Protein AF-A0A0D2DRJ6-F1 (afdb_monomer_lite)

Secondary structure (DSSP, 8-state):
-HHHHHHHHHHHHHHHHTT-TTT-HHHHHHHHHHHHHHHTTHHHHHHHHHHHH--SHHHHHHHHHHHHHHHHHHHHHHHHS--GGGTTT-HHHHHHHHHHHHHHHHHHHHHHHHHHHHHHHHHHHHHHHHHHHHHHHHHHHHHHHHTT---GGGGSPP------------S---------

pLDDT: mean 70.27, std 16.55, range [31.58, 90.69]

Foldseek 3Di:
DVLLVQLLVLLVVLLVCLVVVPPPPPSNVVSVVSNVVSPVVPLVVVLVVLCVPDPDPVSSVVSNVVSVVVVVVVVVVLVVQQDPVDPDRSCRSSVVSSVVSVVVVVVVVVVVVVVVVVVVVCCVVVVPPVVVVVVVVVVVVVVVVVVVDDDPPPPDDDDDDPDCPPPPDPPDDPDDDDDD

Radius of gyration: 25.57 Å; chains: 1; bounding box: 69×37×68 Å

Structure (mmCIF, N/CA/C/O backbone):
data_AF-A0A0D2DRJ6-F1
#
_entry.id   AF-A0A0D2DRJ6-F1
#
loop_
_atom_site.group_PDB
_atom_site.id
_atom_site.type_symbol
_atom_site.label_atom_id
_atom_site.label_alt_id
_atom_site.label_comp_id
_atom_site.label_asym_id
_atom_site.label_entity_id
_atom_site.label_seq_id
_atom_site.pdbx_PDB_ins_code
_atom_site.Cartn_x
_atom_site.Cartn_y
_atom_site.Cartn_z
_atom_site.occupancy
_atom_site.B_iso_or_equiv
_atom_site.auth_seq_id
_atom_site.auth_comp_id
_atom_site.auth_asym_id
_atom_site.auth_atom_id
_atom_site.pdbx_PDB_model_num
ATOM 1 N N . MET A 1 1 ? 3.880 -9.882 1.236 1.00 66.75 1 MET A N 1
ATOM 2 C CA . MET A 1 1 ? 2.935 -10.531 2.174 1.00 66.75 1 MET A CA 1
ATOM 3 C C . MET A 1 1 ? 3.021 -9.981 3.597 1.00 66.75 1 MET A C 1
ATOM 5 O O . MET A 1 1 ? 1.999 -9.563 4.131 1.00 66.75 1 MET A O 1
ATOM 9 N N . LEU A 1 2 ? 4.216 -9.917 4.198 1.00 77.50 2 LEU A N 1
ATOM 10 C CA . LEU A 1 2 ? 4.396 -9.540 5.609 1.00 77.50 2 LEU A CA 1
ATOM 11 C C . LEU A 1 2 ? 3.829 -8.152 5.971 1.00 77.50 2 LEU A C 1
ATOM 13 O O . LEU A 1 2 ? 2.963 -8.059 6.828 1.00 77.50 2 LEU A O 1
ATOM 17 N N . PHE A 1 3 ? 4.204 -7.090 5.255 1.00 79.75 3 PHE A N 1
ATOM 18 C CA . PHE A 1 3 ? 3.741 -5.731 5.585 1.00 79.75 3 PHE A CA 1
ATOM 19 C C . PHE A 1 3 ? 2.217 -5.549 5.486 1.00 79.75 3 PHE A C 1
ATOM 21 O O . PHE A 1 3 ? 1.615 -4.942 6.363 1.00 79.75 3 PHE A O 1
ATOM 28 N N . GLN A 1 4 ? 1.573 -6.137 4.472 1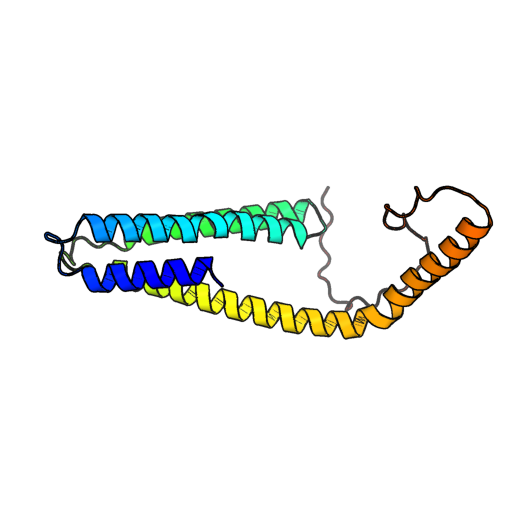.00 78.31 4 GLN A N 1
ATOM 29 C CA . GLN A 1 4 ? 0.117 -6.035 4.303 1.00 78.31 4 GLN A CA 1
ATOM 30 C C . GLN A 1 4 ? -0.646 -6.834 5.372 1.00 78.31 4 GLN A C 1
ATOM 32 O O . GLN A 1 4 ? -1.665 -6.368 5.874 1.00 78.31 4 GLN A O 1
ATOM 37 N N . SER A 1 5 ? -0.157 -8.025 5.737 1.00 81.31 5 SER A N 1
ATOM 38 C CA . SER A 1 5 ? -0.788 -8.854 6.777 1.00 81.31 5 SER A CA 1
ATOM 39 C C . SER A 1 5 ? -0.717 -8.202 8.158 1.00 81.31 5 SER A C 1
ATOM 41 O O . SER A 1 5 ? -1.711 -8.211 8.8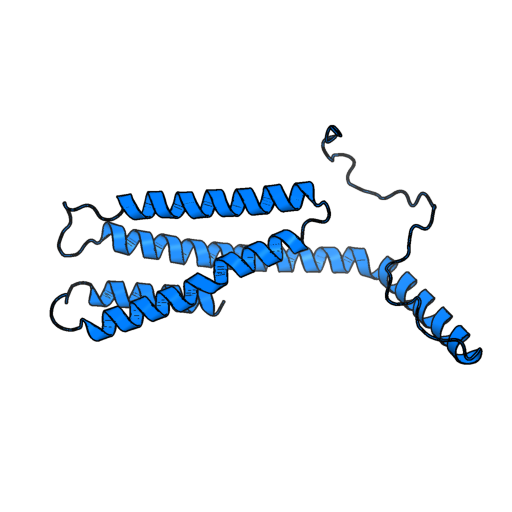77 1.00 81.31 5 SER A O 1
ATOM 43 N N . ILE A 1 6 ? 0.399 -7.539 8.480 1.00 82.56 6 ILE A N 1
ATOM 44 C CA . ILE A 1 6 ? 0.552 -6.738 9.701 1.00 82.56 6 ILE A CA 1
ATOM 45 C C . ILE A 1 6 ? -0.538 -5.659 9.783 1.00 82.56 6 ILE A C 1
ATOM 47 O O . ILE A 1 6 ? -1.228 -5.572 10.794 1.00 82.56 6 ILE A O 1
ATOM 51 N N . VAL A 1 7 ? -0.768 -4.903 8.704 1.00 81.75 7 VAL A N 1
ATOM 52 C CA . VAL A 1 7 ? -1.798 -3.846 8.663 1.00 81.75 7 VAL A CA 1
ATOM 53 C C . VAL A 1 7 ? -3.207 -4.408 8.872 1.00 81.75 7 VAL A C 1
ATOM 55 O O . VAL A 1 7 ? -4.001 -3.819 9.607 1.00 81.75 7 VAL A O 1
ATOM 58 N N . ILE A 1 8 ? -3.524 -5.551 8.256 1.00 81.75 8 ILE A N 1
ATOM 59 C CA . ILE A 1 8 ? -4.837 -6.199 8.397 1.00 81.75 8 ILE A CA 1
ATOM 60 C C . ILE A 1 8 ? -5.055 -6.660 9.837 1.00 81.75 8 ILE A C 1
ATOM 62 O O . ILE A 1 8 ? -6.120 -6.409 10.396 1.00 81.75 8 ILE A O 1
ATOM 66 N N . VAL A 1 9 ? -4.048 -7.288 10.450 1.00 83.88 9 VAL A N 1
ATOM 67 C CA . VAL A 1 9 ? -4.116 -7.741 11.845 1.00 83.88 9 VAL A CA 1
ATOM 68 C C . VAL A 1 9 ? -4.275 -6.547 12.787 1.00 83.88 9 VAL A C 1
ATOM 70 O O . VAL A 1 9 ? -5.172 -6.560 13.627 1.00 83.88 9 VAL A O 1
ATOM 73 N N . SER A 1 10 ? -3.496 -5.474 12.611 1.00 80.06 10 SER A N 1
ATOM 74 C CA . SER A 1 10 ? -3.633 -4.251 13.414 1.00 80.06 10 SER A CA 1
ATOM 75 C C . SER A 1 10 ? -5.021 -3.629 13.305 1.00 80.06 10 SER A C 1
ATOM 77 O O . SER A 1 10 ? -5.600 -3.252 14.322 1.00 80.06 10 SER A O 1
ATOM 79 N N . MET A 1 11 ? -5.574 -3.541 12.091 1.00 79.56 11 MET A N 1
ATOM 80 C CA . MET A 1 11 ? -6.906 -2.974 11.875 1.00 79.56 11 MET A CA 1
ATOM 81 C C . MET A 1 11 ? -8.012 -3.873 12.424 1.00 79.56 11 MET A C 1
ATOM 83 O O . MET A 1 11 ? -8.921 -3.367 13.073 1.00 79.56 11 MET A O 1
ATOM 87 N N . ALA A 1 12 ? -7.921 -5.194 12.257 1.00 79.88 12 ALA A N 1
ATOM 88 C CA . ALA A 1 12 ? -8.874 -6.139 12.840 1.00 79.88 12 ALA A CA 1
ATOM 89 C C . ALA A 1 12 ? -8.905 -6.056 14.377 1.00 79.88 12 ALA A C 1
ATOM 91 O O . ALA A 1 12 ? -9.977 -6.056 14.982 1.00 79.88 12 ALA A O 1
ATOM 92 N N . VAL A 1 13 ? -7.739 -5.906 15.013 1.00 78.69 13 VAL A N 1
ATOM 93 C CA . VAL A 1 13 ? -7.641 -5.709 16.464 1.00 78.69 13 VAL A CA 1
ATOM 94 C C . VAL A 1 13 ? -8.220 -4.350 16.874 1.00 78.69 13 VAL A C 1
ATOM 96 O O . VAL A 1 13 ? -9.008 -4.287 17.817 1.00 78.69 13 VAL A O 1
ATOM 99 N N . LEU A 1 14 ? -7.923 -3.265 16.147 1.00 76.25 14 LEU A N 1
ATOM 100 C CA . LEU A 1 14 ? -8.494 -1.939 16.429 1.00 76.25 14 LEU A CA 1
ATOM 101 C C . LEU A 1 14 ? -10.032 -1.938 16.379 1.00 76.25 14 LEU A C 1
ATOM 103 O O . LEU A 1 14 ? -10.669 -1.284 17.205 1.00 76.25 14 LEU A O 1
ATOM 107 N N . LEU A 1 15 ? -10.624 -2.702 15.455 1.00 73.19 15 LEU A N 1
ATOM 108 C CA . LEU A 1 15 ? -12.074 -2.885 15.344 1.00 73.19 15 LEU A CA 1
ATOM 109 C C . LEU A 1 15 ? -12.677 -3.616 16.538 1.00 73.19 15 LEU A C 1
ATOM 111 O O . LEU A 1 15 ? -13.724 -3.212 17.043 1.00 73.19 15 LEU A O 1
ATOM 115 N N . GLN A 1 16 ? -12.015 -4.676 17.000 1.00 71.50 16 GLN A N 1
ATOM 116 C CA . GLN A 1 16 ? -12.490 -5.480 18.122 1.00 71.50 16 GLN A CA 1
ATOM 117 C C . GLN A 1 16 ? -12.467 -4.688 19.434 1.00 71.50 16 GLN A C 1
ATOM 119 O O . GLN A 1 16 ? -13.378 -4.809 20.254 1.00 71.50 16 GLN A O 1
ATOM 124 N N . PHE A 1 17 ? -11.457 -3.832 19.613 1.00 68.56 17 PHE A N 1
ATOM 125 C CA . PHE A 1 17 ? -11.332 -2.978 20.791 1.00 68.56 17 PHE A CA 1
ATOM 126 C C . PHE A 1 17 ? -12.113 -1.667 20.688 1.00 68.56 17 PHE A C 1
ATOM 128 O O . PHE A 1 17 ? -12.275 -1.013 21.716 1.00 68.56 17 PHE A O 1
ATOM 135 N N . ALA A 1 18 ? -12.664 -1.302 19.522 1.00 62.97 18 ALA A N 1
ATOM 136 C CA . ALA A 1 18 ? -13.447 -0.080 19.304 1.00 62.97 18 ALA A CA 1
ATOM 137 C C . ALA A 1 18 ? -14.518 0.237 20.381 1.00 62.97 18 ALA A C 1
ATOM 139 O O . ALA A 1 18 ? -14.581 1.400 20.787 1.00 62.97 18 ALA A O 1
ATOM 140 N N . PRO A 1 19 ? -15.313 -0.719 20.918 1.00 62.06 19 PRO A N 1
ATOM 141 C CA . PRO A 1 19 ? -16.343 -0.413 21.919 1.00 62.06 19 PRO A CA 1
ATOM 142 C C . PRO A 1 19 ? -15.823 -0.023 23.317 1.00 62.06 19 PRO A C 1
ATOM 144 O O . PRO A 1 19 ? -16.571 0.597 24.067 1.00 62.06 19 PRO A O 1
ATOM 147 N N . HIS A 1 20 ? -14.566 -0.316 23.670 1.00 63.03 20 HIS A N 1
ATOM 148 C CA . HIS A 1 20 ? -13.984 -0.018 24.991 1.00 63.03 20 HIS A CA 1
ATOM 149 C C . HIS A 1 20 ? -13.051 1.204 24.935 1.00 63.03 20 HIS A C 1
ATOM 151 O O . HIS A 1 20 ? -11.830 1.076 24.983 1.00 63.03 20 HIS A O 1
ATOM 157 N N . ILE A 1 21 ? -13.618 2.405 24.745 1.00 61.31 21 ILE A N 1
ATOM 158 C CA . ILE A 1 21 ? -12.836 3.631 24.467 1.00 61.31 21 ILE A CA 1
ATOM 159 C C . ILE A 1 21 ? -12.035 4.142 25.670 1.00 61.31 21 ILE A C 1
ATOM 161 O O . ILE A 1 21 ? -10.965 4.714 25.475 1.00 61.31 21 ILE A O 1
ATOM 165 N N . ALA A 1 22 ? -12.512 3.907 26.890 1.00 61.31 22 ALA A N 1
ATOM 166 C CA . ALA A 1 22 ? -11.935 4.503 28.093 1.00 61.31 22 ALA A CA 1
ATOM 167 C C . ALA A 1 22 ? -10.870 3.640 28.796 1.00 61.31 22 ALA A C 1
ATOM 169 O O . ALA A 1 22 ? -10.083 4.179 29.566 1.00 61.31 22 ALA A O 1
ATOM 170 N N . THR A 1 23 ? -10.831 2.327 28.554 1.00 64.81 23 THR A N 1
ATOM 171 C CA . THR A 1 23 ? -10.030 1.384 29.357 1.00 64.81 23 THR A CA 1
ATOM 172 C C . THR A 1 23 ? -8.645 1.078 28.780 1.00 64.81 23 THR A C 1
ATOM 174 O O . THR A 1 23 ? -7.693 0.985 29.544 1.00 64.81 23 THR A O 1
ATOM 177 N N . ASP A 1 24 ? -8.492 1.001 27.451 1.00 70.62 24 ASP A N 1
ATOM 178 C CA . ASP A 1 24 ? -7.277 0.447 26.819 1.00 70.62 24 ASP A CA 1
ATOM 179 C C . ASP A 1 24 ? -6.617 1.402 25.804 1.00 70.62 24 ASP A C 1
ATOM 181 O O . ASP A 1 24 ? -6.427 1.081 24.625 1.00 70.62 24 ASP A O 1
ATOM 185 N N . ILE A 1 25 ? -6.259 2.612 26.248 1.00 78.19 25 ILE A N 1
ATOM 186 C CA . ILE A 1 25 ? -5.631 3.643 25.396 1.00 78.19 25 ILE A CA 1
ATOM 187 C C . ILE A 1 25 ? -4.264 3.176 24.861 1.00 78.19 25 ILE A C 1
ATOM 189 O O . ILE A 1 25 ? -3.970 3.350 23.676 1.00 78.19 25 ILE A O 1
ATOM 193 N N . LEU A 1 26 ? -3.448 2.540 25.711 1.00 81.44 26 LEU A N 1
ATOM 194 C CA . LEU A 1 26 ? -2.094 2.091 25.362 1.00 81.44 26 LEU A CA 1
ATOM 195 C C . LEU A 1 26 ? -2.106 1.045 24.239 1.00 81.44 26 LEU A C 1
ATOM 197 O O . LEU A 1 26 ? -1.372 1.174 23.260 1.00 81.44 26 LEU A O 1
ATOM 201 N N . THR A 1 27 ? -2.980 0.042 24.346 1.00 78.00 27 THR A N 1
ATOM 202 C CA . THR A 1 27 ? -3.105 -1.048 23.368 1.00 78.00 27 THR A CA 1
ATOM 203 C C . THR A 1 27 ? -3.490 -0.517 21.990 1.00 78.00 27 THR A C 1
ATOM 205 O O . THR A 1 27 ? -2.929 -0.930 20.978 1.00 78.00 27 THR A O 1
ATOM 208 N N . ARG A 1 28 ? -4.399 0.460 21.928 1.00 78.12 28 ARG A N 1
ATOM 209 C CA . ARG A 1 28 ? -4.817 1.088 20.665 1.00 78.12 28 ARG A CA 1
ATOM 210 C C . ARG A 1 28 ? -3.701 1.905 20.033 1.00 78.12 28 ARG A C 1
ATOM 212 O O . ARG A 1 28 ? -3.504 1.816 18.825 1.00 78.12 28 ARG A O 1
ATOM 219 N N . TYR A 1 29 ? -2.970 2.673 20.839 1.00 81.56 29 TYR A N 1
ATOM 220 C CA . TYR A 1 29 ? -1.848 3.467 20.350 1.00 81.56 29 TYR A CA 1
ATOM 221 C C . TYR A 1 29 ? -0.735 2.567 19.802 1.00 81.56 29 TYR A C 1
ATOM 223 O O . TYR A 1 29 ? -0.239 2.802 18.704 1.00 81.56 29 TYR A O 1
ATOM 231 N N . ALA A 1 30 ? -0.417 1.476 20.505 1.00 84.81 30 ALA A N 1
ATOM 232 C CA . ALA A 1 30 ? 0.535 0.475 20.034 1.00 84.81 30 ALA A CA 1
ATOM 233 C C . ALA A 1 30 ? 0.097 -0.155 18.700 1.00 84.81 30 ALA A C 1
ATOM 235 O O . ALA A 1 30 ? 0.891 -0.215 17.762 1.00 84.81 30 ALA A O 1
ATOM 236 N N . MET A 1 31 ? -1.174 -0.556 18.570 1.00 83.38 31 MET A N 1
ATOM 237 C CA . MET A 1 31 ? -1.699 -1.120 17.319 1.00 83.38 31 MET A CA 1
ATOM 238 C C . MET A 1 31 ? -1.737 -0.096 16.178 1.00 83.38 31 MET A C 1
ATOM 240 O O . MET A 1 31 ? -1.508 -0.459 15.026 1.00 83.38 31 MET A O 1
ATOM 244 N N . PHE A 1 32 ? -1.972 1.183 16.479 1.00 84.19 32 PHE A N 1
ATOM 245 C CA . PHE A 1 32 ? -1.920 2.260 15.492 1.00 84.19 32 PHE A CA 1
ATOM 246 C C . PHE A 1 32 ? -0.497 2.488 14.972 1.00 84.19 32 PHE A C 1
ATOM 248 O O . PHE A 1 32 ? -0.282 2.541 13.763 1.00 84.19 32 PHE A O 1
ATOM 255 N N . VAL A 1 33 ? 0.494 2.543 15.867 1.00 87.00 33 VAL A N 1
ATOM 256 C CA . VAL A 1 33 ? 1.913 2.624 15.485 1.00 87.00 33 VAL A CA 1
ATOM 257 C C . VAL A 1 33 ? 2.308 1.419 14.629 1.00 87.00 33 VAL A C 1
ATOM 259 O O . VAL A 1 33 ? 2.971 1.578 13.605 1.00 87.00 33 VAL A O 1
ATOM 262 N N . LEU A 1 34 ? 1.845 0.223 14.993 1.00 86.44 34 LEU A N 1
ATOM 263 C CA . LEU A 1 34 ? 2.106 -1.007 14.248 1.00 86.44 34 LEU A CA 1
ATOM 264 C C . LEU A 1 34 ? 1.468 -0.986 12.845 1.00 86.44 34 LEU A C 1
ATOM 266 O O . LEU A 1 34 ? 2.102 -1.401 11.875 1.00 86.44 34 LEU A O 1
ATOM 270 N N . ALA A 1 35 ? 0.268 -0.413 12.708 1.00 85.00 35 ALA A N 1
ATOM 271 C CA . ALA A 1 35 ? -0.354 -0.171 11.408 1.00 85.00 35 ALA A CA 1
ATOM 272 C C . ALA A 1 35 ? 0.460 0.823 10.559 1.00 85.00 35 ALA A C 1
ATOM 274 O O . ALA A 1 35 ? 0.705 0.561 9.380 1.00 85.00 35 ALA A O 1
ATOM 275 N N . CYS A 1 36 ? 0.942 1.924 11.147 1.00 84.81 36 CYS A N 1
ATOM 276 C CA . CYS A 1 36 ? 1.797 2.894 10.455 1.00 84.81 36 CYS A CA 1
ATOM 277 C C . CYS A 1 36 ? 3.091 2.248 9.938 1.00 84.81 36 CYS A C 1
ATOM 279 O O . CYS A 1 36 ? 3.451 2.448 8.777 1.00 84.81 36 CYS A O 1
ATOM 281 N N . LEU A 1 37 ? 3.749 1.420 10.755 1.00 87.44 37 LEU A N 1
ATOM 282 C CA . LEU A 1 37 ? 4.958 0.687 10.360 1.00 87.44 37 LEU A CA 1
ATOM 283 C C . LEU A 1 37 ? 4.726 -0.216 9.139 1.00 87.44 37 LEU A C 1
ATOM 285 O O . LEU A 1 37 ? 5.608 -0.343 8.293 1.00 87.44 37 LEU A O 1
ATOM 289 N N . GLY A 1 38 ? 3.542 -0.821 9.024 1.00 82.62 38 GLY A N 1
ATOM 290 C CA . GLY A 1 38 ? 3.188 -1.666 7.884 1.00 82.62 38 GLY A CA 1
ATOM 291 C C . GLY A 1 38 ? 2.866 -0.889 6.602 1.00 82.62 38 GLY A C 1
ATOM 292 O O . GLY A 1 38 ? 3.186 -1.361 5.512 1.00 82.62 38 GLY A O 1
ATOM 293 N N . VAL A 1 39 ? 2.266 0.303 6.705 1.00 83.88 39 VAL A N 1
ATOM 294 C CA . VAL A 1 39 ? 1.841 1.100 5.536 1.00 83.88 39 VAL A CA 1
ATOM 295 C C . VAL A 1 39 ? 2.998 1.877 4.901 1.00 83.88 39 VAL A C 1
ATOM 297 O O . VAL A 1 39 ? 3.100 1.931 3.674 1.00 83.88 39 VAL A O 1
ATOM 300 N N . TYR A 1 40 ? 3.894 2.443 5.714 1.00 86.06 40 TYR A N 1
ATOM 301 C CA . TYR A 1 40 ? 4.995 3.295 5.246 1.00 86.06 40 TYR A CA 1
ATOM 302 C C . TYR A 1 40 ? 5.882 2.699 4.130 1.00 86.06 40 TYR A C 1
ATOM 304 O O . TYR A 1 40 ? 6.179 3.425 3.180 1.00 86.06 40 TYR A O 1
ATOM 312 N N . PRO A 1 41 ? 6.297 1.416 4.163 1.00 86.44 41 PRO A N 1
ATOM 313 C CA . PRO A 1 41 ? 7.170 0.858 3.125 1.00 86.44 41 PRO A CA 1
ATOM 314 C C . PRO A 1 41 ? 6.454 0.541 1.801 1.00 86.44 41 PRO A C 1
ATOM 316 O O . PRO A 1 41 ? 7.115 0.284 0.793 1.00 86.44 41 PRO A O 1
ATOM 319 N N . ILE A 1 42 ? 5.118 0.550 1.762 1.00 84.38 42 ILE A N 1
ATOM 320 C CA . ILE A 1 42 ? 4.353 0.097 0.590 1.00 84.38 42 ILE A CA 1
ATOM 321 C C . ILE A 1 42 ? 4.525 1.059 -0.590 1.00 84.38 42 ILE A C 1
ATOM 323 O O . ILE A 1 42 ? 4.823 0.626 -1.704 1.00 84.38 42 ILE A O 1
ATOM 327 N N . VAL A 1 43 ? 4.361 2.361 -0.346 1.00 84.50 43 VAL A N 1
ATOM 328 C CA . VAL A 1 43 ? 4.432 3.411 -1.375 1.00 84.50 43 VAL A CA 1
ATOM 329 C C . VAL A 1 43 ? 5.816 3.498 -2.041 1.00 84.50 43 VAL A C 1
ATOM 331 O O . VAL A 1 43 ? 5.875 3.406 -3.270 1.00 84.50 43 VAL A O 1
ATOM 334 N N . PRO A 1 44 ? 6.942 3.615 -1.302 1.00 86.12 44 PRO A N 1
ATOM 335 C CA . PRO A 1 44 ? 8.263 3.665 -1.928 1.00 86.12 44 PRO A CA 1
ATOM 336 C C . PRO A 1 44 ? 8.609 2.364 -2.664 1.00 86.12 44 PRO A C 1
ATOM 338 O O . PRO A 1 44 ? 9.232 2.420 -3.723 1.00 86.12 44 PRO A O 1
ATOM 341 N N . GLY A 1 45 ? 8.153 1.206 -2.170 1.00 86.25 45 GLY A N 1
ATOM 342 C CA . GLY A 1 45 ? 8.332 -0.076 -2.854 1.00 86.25 45 GLY A CA 1
ATOM 343 C C . GLY A 1 45 ? 7.620 -0.134 -4.211 1.00 86.25 45 GLY A C 1
ATOM 344 O O . GLY A 1 45 ? 8.217 -0.545 -5.206 1.00 86.25 45 GLY A O 1
ATOM 345 N N . CYS A 1 46 ? 6.368 0.330 -4.282 1.00 84.00 46 CYS A N 1
ATOM 346 C CA . CYS A 1 46 ? 5.624 0.415 -5.543 1.00 84.00 46 CYS A CA 1
ATOM 347 C C . CYS A 1 46 ? 6.269 1.401 -6.531 1.00 84.00 46 CYS A C 1
ATOM 349 O O . CYS A 1 46 ? 6.369 1.098 -7.723 1.00 84.00 46 CYS A O 1
ATOM 351 N N . ASN A 1 47 ? 6.757 2.547 -6.048 1.00 85.44 47 ASN A N 1
ATOM 352 C CA . ASN A 1 47 ? 7.431 3.535 -6.894 1.00 85.44 47 ASN A CA 1
ATOM 353 C C . ASN A 1 47 ? 8.749 2.997 -7.465 1.00 85.44 47 ASN A C 1
ATOM 355 O O . ASN A 1 47 ? 8.980 3.109 -8.668 1.00 85.44 47 ASN A O 1
ATOM 359 N N . ALA A 1 48 ? 9.583 2.363 -6.635 1.00 87.12 48 ALA A N 1
ATOM 360 C CA . ALA A 1 48 ? 10.837 1.757 -7.078 1.00 87.12 48 ALA A CA 1
ATOM 361 C C . ALA A 1 48 ? 10.600 0.683 -8.150 1.00 87.12 48 ALA A C 1
ATOM 363 O O . ALA A 1 48 ? 11.304 0.636 -9.158 1.00 87.12 48 ALA A O 1
ATOM 364 N N . TRP A 1 49 ? 9.564 -0.139 -7.969 1.00 84.06 49 TRP A N 1
ATOM 365 C CA . TRP A 1 49 ? 9.190 -1.147 -8.954 1.00 84.06 49 TRP A CA 1
ATOM 366 C C . TRP A 1 49 ? 8.708 -0.520 -10.271 1.00 84.06 49 TRP A C 1
ATOM 368 O O . TRP A 1 49 ? 9.192 -0.906 -11.332 1.00 84.06 49 TRP A O 1
ATOM 378 N N . THR A 1 50 ? 7.845 0.500 -10.209 1.00 83.81 50 THR A N 1
ATOM 379 C CA . THR A 1 50 ? 7.318 1.218 -11.389 1.00 83.81 50 THR A CA 1
ATOM 380 C C . THR A 1 50 ? 8.434 1.839 -12.232 1.00 83.81 50 THR A C 1
ATOM 382 O O . THR A 1 50 ? 8.423 1.749 -13.458 1.00 83.81 50 THR A O 1
ATOM 385 N N . VAL A 1 51 ? 9.440 2.431 -11.586 1.00 82.56 51 VAL A N 1
ATOM 386 C CA . VAL A 1 51 ? 10.606 2.999 -12.280 1.00 82.56 51 VAL A CA 1
ATOM 387 C C . VAL A 1 51 ? 11.441 1.909 -12.957 1.00 82.56 51 VAL A C 1
ATOM 389 O O . VAL A 1 51 ? 11.986 2.141 -14.036 1.00 82.56 51 VAL A O 1
ATOM 392 N N . ASN A 1 52 ? 11.511 0.719 -12.359 1.00 84.25 52 ASN A N 1
ATOM 393 C CA . ASN A 1 52 ? 12.294 -0.398 -12.875 1.00 84.25 52 ASN A CA 1
ATOM 394 C C . ASN A 1 52 ? 11.631 -1.085 -14.087 1.00 84.25 52 ASN A C 1
ATOM 396 O O . ASN A 1 52 ? 12.317 -1.455 -15.034 1.00 84.25 52 ASN A O 1
ATOM 400 N N . ILE A 1 53 ? 10.298 -1.219 -14.105 1.00 81.19 53 ILE A N 1
ATOM 401 C CA . ILE A 1 53 ? 9.591 -1.931 -15.189 1.00 81.19 53 ILE A CA 1
ATOM 402 C C . ILE A 1 53 ? 9.409 -1.120 -16.478 1.00 81.19 53 ILE A C 1
ATOM 404 O O . ILE A 1 53 ? 9.175 -1.694 -17.539 1.00 81.19 53 ILE A O 1
ATOM 408 N N . LEU A 1 54 ? 9.504 0.207 -16.423 1.00 79.69 54 LEU A N 1
ATOM 409 C CA . LEU A 1 54 ? 9.408 1.051 -17.613 1.00 79.69 54 LEU A CA 1
ATOM 410 C C . LEU A 1 54 ? 10.814 1.317 -18.159 1.00 79.69 54 LEU A C 1
ATOM 412 O O . LEU A 1 54 ? 11.699 1.646 -17.388 1.00 79.69 54 LEU A O 1
ATOM 416 N N . ALA A 1 55 ? 11.047 1.203 -19.470 1.00 70.75 55 ALA A N 1
ATOM 417 C CA . ALA A 1 55 ? 12.368 1.468 -20.069 1.00 70.75 55 ALA A CA 1
ATOM 418 C C . ALA A 1 55 ? 12.579 2.949 -20.449 1.00 70.75 55 ALA A C 1
ATOM 420 O O . ALA A 1 55 ? 13.692 3.463 -20.377 1.00 70.75 55 ALA A O 1
ATOM 421 N N . VAL A 1 56 ? 11.502 3.644 -20.834 1.00 77.50 56 VAL A N 1
ATOM 422 C CA . VAL A 1 56 ? 11.534 5.030 -21.334 1.00 77.50 56 VAL A CA 1
ATOM 423 C C . VAL A 1 56 ? 11.321 6.022 -20.190 1.00 77.50 56 VAL A C 1
ATOM 425 O O . VAL A 1 56 ? 10.352 5.899 -19.439 1.00 77.50 56 VAL A O 1
ATOM 428 N N . ALA A 1 57 ? 12.194 7.030 -20.087 1.00 80.00 57 ALA A N 1
ATOM 429 C CA . ALA A 1 57 ? 12.178 8.036 -19.021 1.00 80.00 57 ALA A CA 1
ATOM 430 C C . ALA A 1 57 ? 10.847 8.804 -18.916 1.00 80.00 57 ALA A C 1
ATOM 432 O O . ALA A 1 57 ? 10.315 8.945 -17.818 1.00 80.00 57 ALA A O 1
ATOM 433 N N . GLU A 1 58 ? 10.263 9.219 -20.042 1.00 82.81 58 GLU A N 1
ATOM 434 C CA . GLU A 1 58 ? 8.977 9.936 -20.058 1.00 82.81 58 GLU A CA 1
ATOM 435 C C . GLU A 1 58 ? 7.815 9.085 -19.544 1.00 82.81 58 GLU A C 1
ATOM 437 O O . GLU A 1 58 ? 6.938 9.553 -18.822 1.00 82.81 58 GLU A O 1
ATOM 442 N N . LYS A 1 59 ? 7.820 7.788 -19.863 1.00 80.25 59 LYS A N 1
ATOM 443 C CA . LYS A 1 59 ? 6.789 6.878 -19.363 1.00 80.25 59 LYS A CA 1
ATOM 444 C C . LYS A 1 59 ? 6.963 6.651 -17.856 1.00 80.25 59 LYS A C 1
ATOM 446 O O . LYS A 1 59 ? 5.968 6.570 -17.139 1.00 80.25 59 LYS A O 1
ATOM 451 N N . ARG A 1 60 ? 8.212 6.570 -17.364 1.00 85.88 60 ARG A N 1
ATOM 452 C CA . ARG A 1 60 ? 8.520 6.418 -15.927 1.00 85.88 60 ARG A CA 1
ATOM 453 C C . ARG A 1 60 ? 7.970 7.587 -15.117 1.00 85.88 60 ARG A C 1
ATOM 455 O O . ARG A 1 60 ? 7.323 7.355 -14.099 1.00 85.88 60 ARG A O 1
ATOM 462 N N . SER A 1 61 ? 8.203 8.822 -15.564 1.00 84.50 61 SER A N 1
ATOM 463 C CA . SER A 1 61 ? 7.732 10.015 -14.853 1.00 84.50 61 SER A CA 1
ATOM 464 C C . SER A 1 61 ? 6.205 10.086 -14.812 1.00 84.50 61 SER A C 1
ATOM 466 O O . SER A 1 61 ? 5.646 10.303 -13.738 1.00 84.50 61 SER A O 1
ATOM 468 N N . MET A 1 62 ? 5.521 9.800 -15.927 1.00 88.44 62 MET A N 1
ATOM 469 C CA . MET A 1 62 ? 4.053 9.729 -15.962 1.00 88.44 62 MET A CA 1
ATOM 470 C C . MET A 1 62 ? 3.495 8.640 -15.033 1.00 88.44 62 MET A C 1
ATOM 472 O O . MET A 1 62 ? 2.522 8.879 -14.321 1.00 88.44 62 MET A O 1
ATOM 476 N N . GLY A 1 63 ? 4.126 7.462 -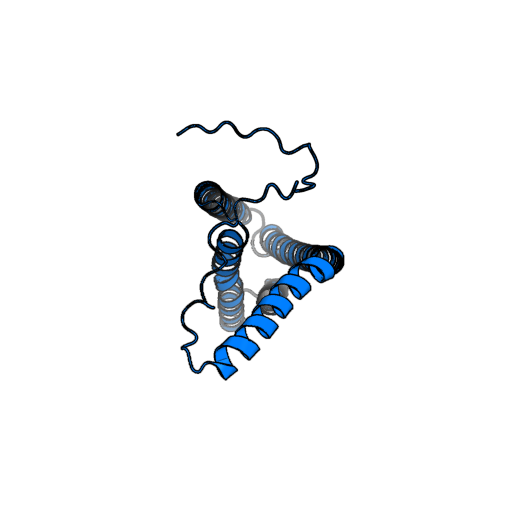14.991 1.00 85.50 63 GLY A N 1
ATOM 477 C CA . GLY A 1 63 ? 3.705 6.365 -14.113 1.00 85.50 63 GLY A CA 1
ATOM 478 C C . GLY A 1 63 ? 3.830 6.704 -12.625 1.00 85.50 63 GLY A C 1
ATOM 479 O O . GLY A 1 63 ? 2.913 6.438 -11.846 1.00 85.50 63 GLY A O 1
ATOM 480 N N . VAL A 1 64 ? 4.932 7.347 -12.228 1.00 87.62 64 VAL A N 1
ATOM 481 C CA . VAL A 1 64 ? 5.125 7.813 -10.846 1.00 87.62 64 VAL A CA 1
ATOM 482 C C . VAL A 1 64 ? 4.141 8.933 -10.503 1.00 87.62 64 VAL A C 1
ATOM 484 O O . VAL A 1 64 ? 3.542 8.900 -9.429 1.00 87.62 64 VAL A O 1
ATOM 487 N N . ALA A 1 65 ? 3.915 9.887 -11.412 1.00 89.25 65 ALA A N 1
ATOM 488 C CA . ALA A 1 65 ? 2.938 10.956 -11.207 1.00 89.25 65 ALA A CA 1
ATOM 489 C C . ALA A 1 65 ? 1.527 10.392 -10.968 1.00 89.25 65 ALA A C 1
ATOM 491 O O . ALA A 1 65 ? 0.867 10.775 -10.004 1.00 89.25 65 ALA A O 1
ATOM 492 N N . PHE A 1 66 ? 1.106 9.411 -11.772 1.00 89.12 66 PHE A N 1
ATOM 493 C CA . PHE A 1 66 ? -0.190 8.752 -11.615 1.00 89.12 66 PHE A CA 1
ATOM 494 C C . PHE A 1 66 ? -0.339 8.047 -10.256 1.00 89.12 66 PHE A C 1
ATOM 496 O O . PHE A 1 66 ? -1.352 8.220 -9.577 1.00 89.12 66 PHE A O 1
ATOM 503 N N . MET A 1 67 ? 0.684 7.304 -9.815 1.00 88.00 67 MET A N 1
ATOM 504 C CA . MET A 1 67 ? 0.709 6.667 -8.488 1.00 88.00 67 MET A CA 1
ATOM 505 C C . MET A 1 67 ? 0.526 7.688 -7.353 1.00 88.00 67 MET A C 1
ATOM 507 O O . MET A 1 67 ? -0.237 7.446 -6.415 1.00 88.00 67 MET A O 1
ATOM 511 N N . VAL A 1 68 ? 1.179 8.850 -7.451 1.00 89.75 68 VAL A N 1
ATOM 512 C CA . VAL A 1 68 ? 1.064 9.930 -6.458 1.00 89.75 68 VAL A CA 1
ATOM 513 C C . VAL A 1 68 ? -0.337 10.545 -6.457 1.00 89.75 68 VAL A C 1
ATOM 515 O O . VAL A 1 68 ? -0.894 10.790 -5.384 1.00 89.75 68 VAL A O 1
ATOM 518 N N . THR A 1 69 ? -0.942 10.772 -7.625 1.00 90.69 69 THR A N 1
ATOM 519 C CA . THR A 1 69 ? -2.311 11.303 -7.720 1.00 90.69 69 THR A CA 1
ATOM 520 C C . THR A 1 69 ? -3.318 10.364 -7.060 1.00 90.69 69 THR A C 1
ATOM 522 O O . THR A 1 69 ? -4.108 10.804 -6.223 1.00 90.69 69 THR A O 1
ATOM 525 N N . VAL A 1 70 ? -3.244 9.062 -7.356 1.00 87.81 70 VAL A N 1
ATOM 526 C CA . VAL A 1 70 ? -4.119 8.049 -6.742 1.00 87.81 70 VAL A CA 1
ATOM 527 C C . VAL A 1 70 ? -3.921 7.991 -5.222 1.00 87.81 70 VAL A C 1
ATOM 529 O O . VAL A 1 70 ? -4.899 7.916 -4.478 1.00 87.81 70 VAL A O 1
ATOM 532 N N . GLY A 1 71 ? -2.678 8.099 -4.741 1.00 85.50 71 GLY A N 1
ATOM 533 C CA . GLY A 1 71 ? -2.379 8.153 -3.307 1.00 85.50 71 GLY A CA 1
ATOM 534 C C . GLY A 1 71 ? -3.059 9.329 -2.595 1.00 85.50 71 GLY A C 1
ATOM 535 O O . GLY A 1 71 ? -3.674 9.145 -1.545 1.00 85.50 71 GLY A O 1
ATOM 536 N N . ASN A 1 72 ? -3.020 10.523 -3.191 1.00 88.31 72 ASN A N 1
ATOM 537 C CA . ASN A 1 72 ? -3.662 11.714 -2.625 1.00 88.31 72 ASN A CA 1
ATOM 538 C C . ASN A 1 72 ? -5.198 11.620 -2.621 1.00 88.31 72 ASN A C 1
ATOM 540 O O . ASN A 1 72 ? -5.838 12.055 -1.663 1.00 88.31 72 ASN A O 1
ATOM 544 N N . MET A 1 73 ? -5.801 11.002 -3.643 1.00 87.31 73 MET A N 1
ATOM 545 C CA . MET A 1 73 ? -7.250 10.754 -3.674 1.00 87.31 73 MET A CA 1
ATOM 546 C C . MET A 1 73 ? -7.713 9.860 -2.514 1.00 87.31 73 MET A C 1
ATOM 548 O O . MET A 1 73 ? -8.781 10.091 -1.947 1.00 87.31 73 MET A O 1
ATOM 552 N N . GLY A 1 74 ? -6.896 8.882 -2.110 1.00 82.75 74 GLY A N 1
ATOM 553 C CA . GLY A 1 74 ? -7.174 8.049 -0.936 1.00 82.75 74 GLY A CA 1
ATOM 554 C C . GLY A 1 74 ? -7.302 8.861 0.359 1.00 82.75 74 GLY A C 1
ATOM 555 O O . GLY A 1 74 ? -8.185 8.589 1.173 1.00 82.75 74 GLY A O 1
ATOM 556 N N . GLY A 1 75 ? -6.482 9.905 0.521 1.00 81.44 75 GLY A N 1
ATOM 557 C CA . GLY A 1 75 ? -6.546 10.818 1.668 1.00 81.44 75 GLY A CA 1
ATOM 558 C C . GLY A 1 75 ? -7.861 11.598 1.736 1.00 81.44 75 GLY A C 1
ATOM 559 O O . GLY A 1 75 ? -8.480 11.666 2.797 1.00 81.44 75 GLY A O 1
ATOM 560 N N . PHE A 1 76 ? -8.338 12.102 0.594 1.00 83.75 76 PHE A N 1
ATOM 561 C CA . PHE A 1 76 ? -9.634 12.786 0.498 1.00 83.75 76 PHE A CA 1
ATOM 562 C C . PHE A 1 76 ? -10.802 11.896 0.933 1.00 83.75 76 PHE A C 1
ATOM 564 O O . PHE A 1 76 ? -11.669 12.332 1.693 1.00 83.75 76 PHE A O 1
ATOM 571 N N . ILE A 1 77 ? -10.812 10.639 0.487 1.00 83.50 77 ILE A N 1
ATOM 572 C CA . ILE A 1 77 ? -11.853 9.665 0.844 1.00 83.50 77 ILE A CA 1
ATOM 573 C C . ILE A 1 77 ? -11.801 9.356 2.348 1.00 83.50 77 ILE A C 1
ATOM 575 O O . ILE A 1 77 ? -12.843 9.286 3.001 1.00 83.50 77 ILE A O 1
ATOM 579 N N . GLY A 1 78 ? -10.599 9.244 2.922 1.00 78.19 78 GLY A N 1
ATOM 580 C CA . GLY A 1 78 ? -10.400 9.025 4.356 1.00 78.19 78 GLY A CA 1
ATOM 581 C C . GLY A 1 78 ? -10.970 10.146 5.232 1.00 78.19 78 GLY A C 1
ATOM 582 O O . GLY A 1 78 ? -11.540 9.869 6.287 1.00 78.19 78 GLY A O 1
ATOM 583 N N . SER A 1 79 ? -10.900 11.403 4.785 1.00 81.75 79 SER A N 1
ATOM 584 C CA . SER A 1 79 ? -11.464 12.542 5.525 1.00 81.75 79 SER A CA 1
ATOM 585 C C . SER A 1 79 ? -12.994 12.515 5.617 1.00 81.75 79 SER A C 1
ATOM 587 O O . SER A 1 79 ? -13.554 13.016 6.589 1.00 81.75 79 SER A O 1
ATOM 589 N N . TRP A 1 80 ? -13.678 11.911 4.642 1.00 78.81 80 TRP A N 1
ATOM 590 C CA . TRP A 1 80 ? -15.147 11.851 4.588 1.00 78.81 80 TRP A CA 1
ATOM 591 C C . TRP A 1 80 ? -15.750 10.628 5.282 1.00 78.81 80 TRP A C 1
ATOM 593 O O . TRP A 1 80 ? -16.967 10.511 5.406 1.00 78.81 80 TRP A O 1
ATOM 603 N N . ILE A 1 81 ? -14.909 9.715 5.759 1.00 77.75 81 ILE A N 1
ATOM 604 C CA . ILE A 1 81 ? -15.329 8.395 6.225 1.00 77.75 81 ILE A CA 1
ATOM 605 C C . ILE A 1 81 ? -15.816 8.395 7.687 1.00 77.75 81 ILE A C 1
ATOM 607 O O . ILE A 1 81 ? -16.592 7.528 8.098 1.00 77.75 81 ILE A O 1
ATOM 611 N N . PHE A 1 82 ? -15.416 9.398 8.477 1.00 73.38 82 PHE A N 1
ATOM 612 C CA . PHE A 1 82 ? -15.799 9.549 9.884 1.00 73.38 82 PHE A CA 1
ATOM 613 C C . PHE A 1 82 ? -16.983 10.511 10.048 1.00 73.38 82 PHE A C 1
ATOM 615 O O . PHE A 1 82 ? -16.830 11.684 10.393 1.00 73.38 82 PHE A O 1
ATOM 622 N N . LEU A 1 83 ? -18.202 10.011 9.826 1.00 71.88 83 LEU A N 1
ATOM 623 C CA . LEU A 1 83 ? -19.417 10.798 10.055 1.00 71.88 83 LEU A CA 1
ATOM 624 C C . LEU A 1 83 ? -19.681 10.998 11.556 1.00 71.88 83 LEU A C 1
ATOM 626 O O . LEU A 1 83 ? -19.933 10.034 12.280 1.00 71.88 83 LEU A O 1
ATOM 630 N N . LYS A 1 84 ? -19.773 12.262 11.998 1.00 63.56 84 LYS A N 1
ATOM 631 C CA . LYS A 1 84 ? -20.145 12.649 13.380 1.00 63.56 84 LYS A CA 1
ATOM 632 C C . LYS A 1 84 ? -21.480 12.054 13.856 1.00 63.56 84 LYS A C 1
ATOM 634 O O . LYS A 1 84 ? -21.693 11.900 15.052 1.00 63.56 84 LYS A O 1
ATOM 639 N N . LYS A 1 85 ? -22.368 11.698 12.921 1.00 64.12 85 LYS A N 1
ATOM 640 C CA . LYS A 1 85 ? -23.711 11.155 13.188 1.00 64.12 85 LYS A CA 1
ATOM 641 C C . LYS A 1 85 ? -23.703 9.720 13.750 1.00 64.12 85 LYS A C 1
ATOM 643 O O . LYS A 1 85 ? -24.744 9.258 14.195 1.00 64.12 85 LYS A O 1
ATOM 648 N N . VAL A 1 86 ? -22.559 9.023 13.718 1.00 62.12 86 VAL A N 1
ATOM 649 C CA . VAL A 1 86 ? -22.422 7.595 14.091 1.00 62.12 86 VAL A CA 1
ATOM 650 C C . VAL A 1 86 ? -21.487 7.372 15.295 1.00 62.12 86 VAL A C 1
ATOM 652 O O . VAL A 1 86 ? -20.961 6.274 15.508 1.00 62.12 86 VAL A O 1
ATOM 655 N N . ALA A 1 87 ? -21.270 8.416 16.097 1.00 53.59 87 ALA A N 1
ATOM 656 C CA . ALA A 1 87 ? -20.594 8.305 17.388 1.00 53.59 87 ALA A CA 1
ATOM 657 C C . ALA A 1 87 ? -21.391 7.388 18.343 1.00 53.59 87 ALA A C 1
ATOM 659 O O . ALA A 1 87 ? -22.621 7.395 18.280 1.00 53.59 87 ALA A O 1
ATOM 660 N N . PRO A 1 88 ? -20.758 6.612 19.250 1.00 60.56 88 PRO A N 1
ATOM 661 C CA . PRO A 1 88 ? -19.322 6.500 19.549 1.00 60.56 88 PRO A CA 1
ATOM 662 C C . PRO A 1 88 ? -18.613 5.303 18.881 1.00 60.56 88 PRO A C 1
ATOM 664 O O . PRO A 1 88 ? -17.398 5.173 19.001 1.00 60.56 88 PRO A O 1
ATOM 667 N N . ARG A 1 89 ? -19.342 4.415 18.188 1.00 60.72 89 ARG A N 1
ATOM 668 C CA . ARG A 1 89 ? -18.791 3.162 17.631 1.00 60.72 89 ARG A CA 1
ATOM 669 C C . ARG A 1 89 ? -18.211 3.292 16.215 1.00 60.72 89 ARG A C 1
ATOM 671 O O . ARG A 1 89 ? -17.498 2.387 15.801 1.00 60.72 89 ARG A O 1
ATOM 678 N N . TYR A 1 90 ? -18.519 4.373 15.483 1.00 63.31 90 TYR A N 1
ATOM 679 C CA . TYR A 1 90 ? -18.041 4.678 14.117 1.00 63.31 90 TYR A CA 1
ATOM 680 C C . TYR A 1 90 ? -17.856 3.453 13.189 1.00 63.31 90 TYR A C 1
ATOM 682 O O . TYR A 1 90 ?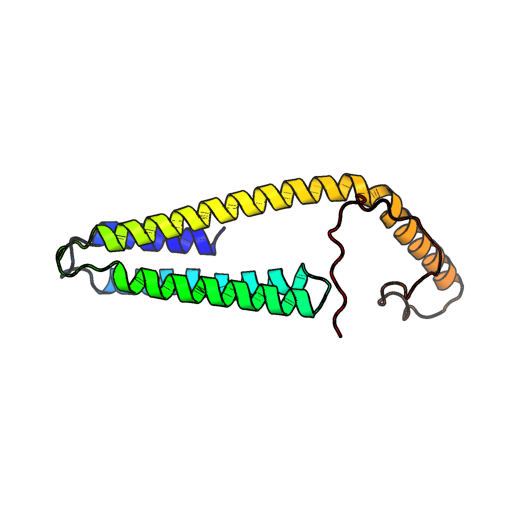 -16.812 3.326 12.548 1.00 63.31 90 TYR A O 1
ATOM 690 N N . PRO A 1 91 ? -18.851 2.551 13.065 1.00 65.19 91 PRO A N 1
ATOM 691 C CA . PRO A 1 91 ? -18.689 1.291 12.335 1.00 65.19 91 PRO A CA 1
ATOM 692 C C . PRO A 1 91 ? -18.372 1.500 10.848 1.00 65.19 91 PRO A C 1
ATOM 694 O O . PRO A 1 91 ? -17.677 0.683 10.252 1.00 65.19 91 PRO A O 1
ATOM 697 N N . ALA A 1 92 ? -18.835 2.611 10.263 1.00 69.50 92 ALA A N 1
ATOM 698 C CA . ALA A 1 92 ? -18.590 2.949 8.867 1.00 69.50 92 ALA A CA 1
ATOM 699 C C . ALA A 1 92 ? -17.101 3.205 8.586 1.00 69.50 92 ALA A C 1
ATOM 701 O O . ALA A 1 92 ? -16.533 2.517 7.750 1.00 69.50 92 ALA A O 1
ATOM 702 N N . GLY A 1 93 ? -16.448 4.123 9.309 1.00 70.81 93 GLY A N 1
ATOM 703 C CA . GLY A 1 93 ? -15.057 4.494 9.011 1.00 70.81 93 GLY A CA 1
ATOM 704 C C . GLY A 1 93 ? -14.042 3.389 9.306 1.00 70.81 93 GLY A C 1
ATOM 705 O O . GLY A 1 93 ? -13.047 3.189 8.606 1.00 70.81 93 GLY A O 1
ATOM 706 N N . PHE A 1 94 ? -14.341 2.617 10.336 1.00 73.81 94 PHE A N 1
ATOM 707 C CA . PHE A 1 94 ? -13.583 1.452 10.746 1.00 73.81 94 PHE A CA 1
ATOM 708 C C . PHE A 1 94 ? -13.767 0.277 9.762 1.00 73.81 94 PHE A C 1
ATOM 710 O O . PHE A 1 94 ? -12.784 -0.324 9.321 1.00 73.81 94 PHE A O 1
ATOM 717 N N . GLY A 1 95 ? -15.002 0.008 9.326 1.00 75.81 95 GLY A N 1
ATOM 718 C CA . GLY A 1 95 ? -15.309 -1.017 8.326 1.00 75.81 95 GLY A CA 1
ATOM 719 C C . GLY A 1 95 ? -14.761 -0.702 6.932 1.00 75.81 95 GLY A C 1
ATOM 720 O O . GLY A 1 95 ? -14.219 -1.585 6.273 1.00 75.81 95 GLY A O 1
ATOM 721 N N . THR A 1 96 ? -14.814 0.556 6.491 1.00 79.00 96 THR A N 1
ATOM 722 C CA . THR A 1 96 ? -14.231 0.973 5.205 1.00 79.00 96 THR A CA 1
ATOM 723 C C . THR A 1 96 ? -12.714 0.835 5.196 1.00 79.00 96 THR A C 1
ATOM 725 O O . THR A 1 96 ? -12.150 0.405 4.195 1.00 79.00 96 THR A O 1
ATOM 728 N N . SER A 1 97 ? -12.047 1.142 6.312 1.00 80.62 97 SER A N 1
ATOM 729 C CA . SER A 1 97 ? -10.593 0.981 6.435 1.00 80.62 97 SER A CA 1
ATOM 730 C C . SER A 1 97 ? -10.185 -0.492 6.314 1.00 80.62 97 SER A C 1
ATOM 732 O O . SER A 1 97 ? -9.222 -0.815 5.618 1.00 80.62 97 SER A O 1
ATOM 734 N N . LEU A 1 98 ? -10.967 -1.402 6.909 1.00 79.12 98 LEU A N 1
ATOM 735 C CA . LEU A 1 98 ? -10.773 -2.845 6.750 1.00 79.12 98 LEU A CA 1
ATOM 736 C C . LEU A 1 98 ? -11.052 -3.311 5.317 1.00 79.12 98 LEU A C 1
ATOM 738 O O . LEU A 1 98 ? -10.280 -4.101 4.779 1.00 79.12 98 LEU A O 1
ATOM 742 N N . ALA A 1 99 ? -12.112 -2.804 4.683 1.00 84.00 99 ALA A N 1
ATOM 743 C CA . ALA A 1 99 ? -12.435 -3.124 3.295 1.00 84.00 99 ALA A CA 1
ATOM 744 C C . ALA A 1 99 ? -11.305 -2.705 2.340 1.00 84.00 99 ALA A C 1
ATOM 746 O O . ALA A 1 99 ? -10.916 -3.486 1.475 1.00 84.00 99 ALA A O 1
ATOM 747 N N . PHE A 1 100 ? -10.713 -1.523 2.540 1.00 82.75 100 PHE A N 1
ATOM 748 C CA . PHE A 1 100 ? -9.544 -1.077 1.777 1.00 82.75 100 PHE A CA 1
ATOM 749 C C . PHE A 1 100 ? -8.306 -1.941 2.045 1.00 82.75 100 PHE A C 1
ATOM 751 O O . PHE A 1 100 ? -7.597 -2.303 1.104 1.00 82.75 100 PHE A O 1
ATOM 758 N N . ALA A 1 101 ? -8.053 -2.323 3.300 1.00 83.25 101 ALA A N 1
ATOM 759 C CA . ALA A 1 101 ? -6.942 -3.210 3.641 1.00 83.25 101 ALA A CA 1
ATOM 760 C C . ALA A 1 101 ? -7.093 -4.599 2.989 1.00 83.25 101 ALA A C 1
ATOM 762 O O . ALA A 1 101 ? -6.122 -5.129 2.436 1.00 83.25 101 ALA A O 1
ATOM 763 N N . ALA A 1 102 ? -8.311 -5.152 2.996 1.00 84.56 102 ALA A N 1
ATOM 764 C CA . ALA A 1 102 ? -8.657 -6.418 2.357 1.00 84.56 102 ALA A CA 1
ATOM 765 C C . ALA A 1 102 ? -8.566 -6.335 0.826 1.00 84.56 102 ALA A C 1
ATOM 767 O O . ALA A 1 102 ? -7.958 -7.202 0.201 1.00 84.56 102 ALA A O 1
ATOM 768 N N . ALA A 1 103 ? -9.078 -5.264 0.214 1.00 86.19 103 ALA A N 1
ATOM 769 C CA . ALA A 1 103 ? -8.935 -5.023 -1.220 1.00 86.19 103 ALA A CA 1
ATOM 770 C C . ALA A 1 103 ? -7.456 -4.933 -1.633 1.00 86.19 103 ALA A C 1
ATOM 772 O O . ALA A 1 103 ? -7.057 -5.524 -2.635 1.00 86.19 103 ALA A O 1
ATOM 773 N N . GLY A 1 104 ? -6.618 -4.275 -0.825 1.00 84.06 104 GLY A N 1
ATOM 774 C CA . GLY A 1 104 ? -5.169 -4.232 -1.032 1.00 84.06 104 GLY A CA 1
ATOM 775 C C . GLY A 1 104 ? -4.509 -5.613 -0.963 1.00 84.06 104 GLY A C 1
ATOM 776 O O . GLY A 1 104 ? -3.616 -5.909 -1.755 1.00 84.06 104 GLY A O 1
ATOM 777 N N . PHE A 1 105 ? -4.970 -6.490 -0.068 1.00 86.31 105 PHE A N 1
ATOM 778 C CA . PHE A 1 105 ? -4.498 -7.875 0.007 1.00 86.31 105 PHE A CA 1
ATOM 779 C C . PHE A 1 105 ? -4.853 -8.672 -1.250 1.00 86.31 105 PHE A C 1
ATOM 781 O O . PHE A 1 105 ? -3.983 -9.311 -1.841 1.00 86.31 105 PHE A O 1
ATOM 788 N N . VAL A 1 106 ? -6.103 -8.571 -1.707 1.00 87.75 106 VAL A N 1
ATOM 789 C CA . VAL A 1 106 ? -6.564 -9.219 -2.944 1.00 87.75 106 VAL A CA 1
ATOM 790 C C . VAL A 1 106 ? -5.788 -8.700 -4.154 1.00 87.75 106 VAL A C 1
ATOM 792 O O . VAL A 1 106 ? -5.324 -9.493 -4.969 1.00 87.75 106 VAL A O 1
ATOM 795 N N . ALA A 1 107 ? -5.570 -7.386 -4.248 1.00 86.25 107 ALA A N 1
ATOM 796 C CA . ALA A 1 107 ? -4.780 -6.790 -5.321 1.00 86.25 107 ALA A CA 1
ATOM 797 C C . ALA A 1 107 ? -3.336 -7.317 -5.341 1.00 86.25 107 ALA A C 1
ATOM 799 O O . ALA A 1 107 ? -2.793 -7.571 -6.413 1.00 86.25 107 ALA A O 1
ATOM 800 N N . LYS A 1 108 ? -2.714 -7.537 -4.173 1.00 84.56 108 LYS A N 1
ATOM 801 C CA . LYS A 1 108 ? -1.376 -8.146 -4.079 1.00 84.56 108 LYS A CA 1
ATOM 802 C C . LYS A 1 108 ? -1.366 -9.611 -4.515 1.00 84.56 108 LYS A C 1
ATOM 804 O O . LYS A 1 108 ? -0.455 -9.994 -5.241 1.00 84.56 108 LYS A O 1
ATOM 809 N N . LEU A 1 109 ? -2.367 -10.404 -4.127 1.00 87.50 109 LEU A N 1
ATOM 810 C CA . LEU A 1 109 ? -2.496 -11.794 -4.585 1.00 87.50 109 LEU A CA 1
ATOM 811 C C . LEU A 1 109 ? -2.655 -11.872 -6.103 1.00 87.50 109 LEU A C 1
ATOM 813 O O . LEU A 1 109 ? -1.981 -12.659 -6.762 1.00 87.50 109 LEU A O 1
ATOM 817 N N . LEU A 1 110 ? -3.510 -11.014 -6.662 1.00 89.75 110 LEU A N 1
ATOM 818 C CA . LEU A 1 110 ? -3.690 -10.912 -8.104 1.00 89.75 110 LEU A CA 1
ATOM 819 C C . LEU A 1 110 ? -2.379 -10.527 -8.790 1.00 89.75 110 LEU A C 1
ATOM 821 O O . LEU A 1 110 ? -2.010 -11.116 -9.799 1.00 89.75 110 LEU A O 1
ATOM 825 N N . PHE A 1 111 ? -1.664 -9.559 -8.228 1.00 86.50 111 PHE A N 1
ATOM 826 C CA . PHE A 1 111 ? -0.388 -9.111 -8.754 1.00 86.50 111 PHE A CA 1
ATOM 827 C C . PHE A 1 111 ? 0.663 -10.231 -8.790 1.00 86.50 111 PHE A C 1
ATOM 829 O O . PHE A 1 111 ? 1.327 -10.416 -9.806 1.00 86.50 111 PHE A O 1
ATOM 836 N N . GLU A 1 112 ? 0.785 -11.008 -7.714 1.00 86.69 112 GLU A N 1
ATOM 837 C CA . GLU A 1 112 ? 1.695 -12.155 -7.641 1.00 86.69 112 GLU A CA 1
ATOM 838 C C . GLU A 1 112 ? 1.305 -13.262 -8.624 1.00 86.69 112 GLU A C 1
ATOM 840 O O . GLU A 1 112 ? 2.160 -13.795 -9.329 1.00 86.69 112 GLU A O 1
ATOM 845 N N . TYR A 1 113 ? 0.007 -13.539 -8.755 1.00 88.88 113 TYR A N 1
ATOM 846 C CA . TYR A 1 113 ? -0.507 -14.479 -9.747 1.00 88.88 113 TYR A CA 1
ATOM 847 C C . TYR A 1 113 ? -0.184 -14.046 -11.184 1.00 88.88 113 TYR A C 1
ATOM 849 O O . TYR A 1 113 ? 0.282 -14.851 -11.995 1.00 88.88 113 TYR A O 1
ATOM 857 N N . LEU A 1 114 ? -0.391 -12.767 -11.506 1.00 88.00 114 LEU A N 1
ATOM 858 C CA . LEU A 1 114 ? -0.053 -12.208 -12.814 1.00 88.00 114 LEU A CA 1
ATOM 859 C C . LEU A 1 114 ? 1.453 -12.253 -13.066 1.00 88.00 114 LEU A C 1
ATOM 861 O O . LEU A 1 114 ? 1.865 -12.618 -14.164 1.00 88.00 114 LEU A O 1
ATOM 865 N N . TYR A 1 115 ? 2.268 -11.931 -12.060 1.00 85.25 115 TYR A N 1
ATOM 866 C CA . TYR A 1 115 ? 3.722 -11.996 -12.165 1.00 85.25 115 TYR A CA 1
ATOM 867 C C . TYR A 1 115 ? 4.203 -13.424 -12.427 1.00 85.25 115 TYR A C 1
ATOM 869 O O . TYR A 1 115 ? 5.005 -13.642 -13.330 1.00 85.25 115 TYR A O 1
ATOM 877 N N . TRP A 1 116 ? 3.663 -14.409 -11.710 1.00 85.88 116 TRP A N 1
ATOM 878 C CA . TRP A 1 116 ? 3.964 -15.822 -11.933 1.00 85.88 116 TRP A CA 1
ATOM 879 C C . TRP A 1 116 ? 3.561 -16.287 -13.336 1.00 85.88 116 TRP A C 1
ATOM 881 O O . TRP A 1 116 ? 4.349 -16.931 -14.030 1.00 85.88 116 TRP A O 1
ATOM 891 N N . ARG A 1 117 ? 2.359 -15.911 -13.793 1.00 84.50 117 ARG A N 1
ATOM 892 C CA . ARG A 1 117 ? 1.888 -16.219 -15.151 1.00 84.50 117 ARG A CA 1
ATOM 893 C C . ARG A 1 117 ? 2.797 -15.600 -16.210 1.00 84.50 117 ARG A C 1
ATOM 895 O O . ARG A 1 117 ? 3.109 -16.249 -17.202 1.00 84.50 117 ARG A O 1
ATOM 902 N N . HIS A 1 118 ? 3.211 -14.356 -15.992 1.00 80.75 118 HIS A N 1
ATOM 903 C CA . HIS A 1 118 ? 4.128 -13.654 -16.872 1.00 80.75 118 HIS A CA 1
ATOM 904 C C . HIS A 1 118 ? 5.479 -14.373 -16.892 1.00 80.75 118 HIS A C 1
ATOM 906 O O . HIS A 1 118 ? 5.924 -14.749 -17.966 1.00 80.75 118 HIS A O 1
ATOM 912 N N . SER A 1 119 ? 6.078 -14.664 -15.731 1.00 80.62 119 SER A N 1
ATOM 913 C CA . SER A 1 119 ? 7.373 -15.354 -15.613 1.00 80.62 119 SER A CA 1
ATOM 914 C C . SER A 1 119 ? 7.426 -16.649 -16.424 1.00 80.62 119 SER A C 1
ATOM 916 O O . SER A 1 119 ? 8.368 -16.845 -17.184 1.00 80.62 119 SER A O 1
ATOM 918 N N . LYS A 1 120 ? 6.375 -17.477 -16.353 1.00 79.00 120 LYS A N 1
ATOM 919 C CA . LYS A 1 120 ? 6.277 -18.704 -17.158 1.00 79.00 120 LYS A CA 1
ATOM 920 C C . LYS A 1 120 ? 6.299 -18.445 -18.665 1.00 79.00 120 LYS A C 1
ATOM 922 O O . LYS A 1 120 ? 6.960 -19.161 -19.404 1.00 79.00 120 LYS A O 1
ATOM 927 N N . MET A 1 121 ? 5.612 -17.396 -19.113 1.00 77.62 121 MET A N 1
ATOM 928 C CA . MET A 1 121 ? 5.593 -17.008 -20.524 1.00 77.62 121 MET A CA 1
ATOM 929 C C . MET A 1 121 ? 6.971 -16.537 -21.013 1.00 77.62 121 MET A C 1
ATOM 931 O O . MET A 1 121 ? 7.366 -16.851 -22.132 1.00 77.62 121 MET A O 1
ATOM 935 N N . TRP A 1 122 ? 7.719 -15.794 -20.187 1.00 63.88 122 TRP A N 1
ATOM 936 C CA . TRP A 1 122 ? 9.079 -15.372 -20.549 1.00 63.88 122 TRP A CA 1
ATOM 937 C C . TRP A 1 122 ? 10.064 -16.525 -20.532 1.00 63.88 122 TRP A C 1
ATOM 939 O O . TRP A 1 122 ? 10.942 -16.537 -21.382 1.00 63.88 122 TRP A O 1
ATOM 949 N N . GLU A 1 123 ? 9.925 -17.492 -19.625 1.00 67.06 123 GLU A N 1
ATOM 950 C CA . GLU A 1 123 ? 10.744 -18.707 -19.650 1.00 67.06 123 GLU A CA 1
ATOM 951 C C . GLU A 1 123 ? 10.597 -19.424 -21.000 1.00 67.06 123 GLU A C 1
ATOM 953 O O . GLU A 1 123 ? 11.592 -19.656 -21.679 1.00 67.06 123 GLU A O 1
ATOM 958 N N . GLU A 1 124 ? 9.375 -19.655 -21.477 1.00 67.88 124 GLU A N 1
ATOM 959 C CA . GLU A 1 124 ? 9.142 -20.309 -22.774 1.00 67.88 124 GLU A CA 1
ATOM 960 C C . GLU A 1 124 ? 9.723 -19.525 -23.973 1.00 67.88 124 GLU A C 1
ATOM 962 O O . GLU A 1 124 ? 10.209 -20.132 -24.929 1.00 67.88 124 GLU A O 1
ATOM 967 N N . CYS A 1 125 ? 9.735 -18.186 -23.915 1.00 64.12 125 CYS A N 1
ATOM 968 C CA . CYS A 1 125 ? 10.224 -17.323 -24.998 1.00 64.12 125 CYS A CA 1
ATOM 969 C C . CYS A 1 125 ? 11.734 -17.001 -24.948 1.00 64.12 125 CYS A C 1
ATOM 971 O O . CYS A 1 125 ? 12.343 -16.836 -26.003 1.00 64.12 125 CYS A O 1
ATOM 973 N N . LEU A 1 126 ? 12.352 -16.869 -23.765 1.00 61.09 126 LEU A N 1
ATOM 974 C CA . LEU A 1 126 ? 13.756 -16.438 -23.622 1.00 61.09 126 LEU A CA 1
ATOM 975 C C . LEU A 1 126 ? 14.769 -17.584 -23.683 1.00 61.09 126 LEU A C 1
ATOM 977 O O . LEU A 1 126 ? 15.915 -17.336 -24.065 1.00 61.09 126 LEU A O 1
ATOM 981 N N . ILE A 1 127 ? 14.396 -18.806 -23.286 1.00 59.88 127 ILE A N 1
ATOM 982 C CA . ILE A 1 127 ? 15.343 -19.930 -23.147 1.00 59.88 127 ILE A CA 1
ATOM 983 C C . ILE A 1 127 ? 16.150 -20.218 -24.439 1.00 59.88 127 ILE A C 1
ATOM 985 O O . ILE A 1 127 ? 17.343 -20.505 -24.314 1.00 59.88 127 ILE A O 1
ATOM 989 N N . PRO A 1 128 ? 15.607 -20.090 -25.670 1.00 59.38 128 PRO A N 1
ATOM 990 C CA . PRO A 1 128 ? 16.384 -20.332 -26.890 1.00 59.38 128 PRO A CA 1
ATOM 991 C C . PRO A 1 128 ? 17.396 -19.223 -27.233 1.00 59.38 128 PRO A C 1
ATOM 993 O O . PRO A 1 128 ? 18.536 -19.524 -27.574 1.00 59.38 128 PRO A O 1
ATOM 996 N N . GLU A 1 129 ? 17.016 -17.943 -27.154 1.00 62.78 129 GLU A N 1
ATOM 997 C CA . GLU A 1 129 ? 17.858 -16.824 -27.624 1.00 62.78 129 GLU A CA 1
ATOM 998 C C . GLU A 1 129 ? 18.877 -16.348 -26.579 1.00 62.78 129 GLU A C 1
ATOM 1000 O O . GLU A 1 129 ? 20.043 -16.123 -26.911 1.00 62.78 129 GLU A O 1
ATOM 1005 N N . TYR A 1 130 ? 18.486 -16.231 -25.305 1.00 61.06 130 TYR A N 1
ATOM 1006 C CA . TYR A 1 130 ? 19.380 -15.713 -24.260 1.00 61.06 130 TYR A CA 1
ATOM 1007 C C . TYR A 1 130 ? 20.526 -16.675 -23.945 1.00 61.06 130 TYR A C 1
ATOM 1009 O O . TYR A 1 130 ? 21.653 -16.242 -23.707 1.00 61.06 130 TYR A O 1
ATOM 1017 N N . TRP A 1 131 ? 20.260 -17.982 -23.974 1.00 54.28 131 TRP A N 1
ATOM 1018 C CA . TRP A 1 131 ? 21.262 -19.002 -23.678 1.00 54.28 131 TRP A CA 1
ATOM 1019 C C . TRP A 1 131 ? 22.293 -19.129 -24.798 1.00 54.28 131 TRP A C 1
ATOM 1021 O O . TRP A 1 131 ? 23.471 -19.315 -24.523 1.00 54.28 131 TRP A O 1
ATOM 1031 N N . LEU A 1 132 ? 21.901 -18.921 -26.059 1.00 61.44 132 LEU A N 1
ATOM 1032 C CA . LEU A 1 132 ? 22.839 -18.873 -27.183 1.00 61.44 132 LEU A CA 1
ATOM 1033 C C . LEU A 1 132 ? 23.785 -17.671 -27.098 1.00 61.44 132 LEU A C 1
ATOM 1035 O O . LEU A 1 132 ? 24.980 -17.822 -27.351 1.00 61.44 132 LEU A O 1
ATOM 1039 N N . VAL A 1 133 ? 23.285 -16.495 -26.712 1.00 69.62 133 VAL A N 1
ATOM 1040 C CA . VAL A 1 133 ? 24.126 -15.304 -26.505 1.00 69.62 133 VAL A CA 1
ATOM 1041 C C . VAL A 1 133 ? 25.026 -15.485 -25.281 1.00 69.62 133 VAL A C 1
ATOM 1043 O O . VAL A 1 133 ? 26.227 -15.234 -25.368 1.00 69.62 133 VAL A O 1
ATOM 1046 N N . ALA A 1 134 ? 24.482 -15.990 -24.170 1.00 63.94 134 ALA A N 1
ATOM 1047 C CA . ALA A 1 134 ? 25.248 -16.261 -22.957 1.00 63.94 134 ALA A CA 1
ATOM 1048 C C . ALA A 1 134 ? 26.334 -17.325 -23.183 1.00 63.94 134 ALA A C 1
ATOM 1050 O O . ALA A 1 134 ? 27.469 -17.125 -22.758 1.00 63.94 134 ALA A O 1
ATOM 1051 N N . TYR A 1 135 ? 26.035 -18.415 -23.897 1.00 58.78 135 TYR A N 1
ATOM 1052 C CA . TYR A 1 135 ? 27.019 -19.442 -24.239 1.00 58.78 135 TYR A CA 1
ATOM 1053 C C . TYR A 1 135 ? 28.066 -18.972 -25.238 1.00 58.78 135 TYR A C 1
ATOM 1055 O O . TYR A 1 135 ? 29.225 -19.346 -25.085 1.00 58.78 135 TYR A O 1
ATOM 1063 N N . ARG A 1 136 ? 27.705 -18.153 -26.235 1.00 62.94 136 ARG A N 1
ATOM 1064 C CA . ARG A 1 136 ? 28.693 -17.531 -27.132 1.00 62.94 136 ARG A CA 1
ATOM 1065 C C . ARG A 1 136 ? 29.640 -16.631 -26.349 1.00 62.94 136 ARG A C 1
ATOM 1067 O O . ARG A 1 136 ? 30.845 -16.795 -26.473 1.00 62.94 136 ARG A O 1
ATOM 1074 N N . ALA A 1 137 ? 29.116 -15.799 -25.452 1.00 63.78 137 ALA A N 1
ATOM 1075 C CA . ALA A 1 137 ? 29.931 -14.972 -24.565 1.00 63.78 137 ALA A CA 1
ATOM 1076 C C . ALA A 1 137 ? 30.809 -15.812 -23.606 1.00 63.78 137 ALA A C 1
ATOM 1078 O O . ALA A 1 137 ? 31.960 -15.469 -23.330 1.00 63.78 137 ALA A O 1
ATOM 1079 N N . LEU A 1 138 ? 30.313 -16.955 -23.120 1.00 63.47 138 LEU A N 1
ATOM 1080 C CA . LEU A 1 138 ? 31.081 -17.896 -22.290 1.00 63.47 138 LEU A CA 1
ATOM 1081 C C . LEU A 1 138 ? 32.166 -18.648 -23.083 1.00 63.47 138 LEU A C 1
ATOM 1083 O O . LEU A 1 138 ? 33.260 -18.886 -22.573 1.00 63.47 138 LEU A O 1
ATOM 1087 N N . ALA A 1 139 ? 31.890 -19.005 -24.336 1.00 63.50 139 ALA A N 1
ATOM 1088 C CA . ALA A 1 139 ? 32.855 -19.621 -25.240 1.00 63.50 139 ALA A CA 1
ATOM 1089 C C . ALA A 1 139 ? 33.947 -18.622 -25.657 1.00 63.50 139 ALA A C 1
ATOM 1091 O O . ALA A 1 139 ? 35.131 -18.949 -25.610 1.00 63.50 139 ALA A O 1
ATOM 1092 N N . GLU A 1 140 ? 33.563 -17.386 -25.980 1.00 67.12 140 GLU A N 1
ATOM 1093 C CA . GLU A 1 140 ? 34.480 -16.286 -26.287 1.00 67.12 140 GLU A CA 1
ATOM 1094 C C . GLU A 1 140 ? 35.345 -15.923 -25.077 1.00 67.12 140 GLU A C 1
ATOM 1096 O O . GLU A 1 140 ? 36.554 -15.765 -25.215 1.00 67.12 140 GLU A O 1
ATOM 1101 N N . SER A 1 141 ? 34.782 -15.885 -23.866 1.00 56.62 141 SER A N 1
ATOM 1102 C CA . SER A 1 141 ? 35.578 -15.641 -22.656 1.00 56.62 141 SER A CA 1
ATOM 1103 C C . SER A 1 141 ? 36.563 -16.776 -22.362 1.00 56.62 141 SER A C 1
ATOM 1105 O O . SER A 1 141 ? 37.708 -16.485 -22.030 1.00 56.62 141 SER A O 1
ATOM 1107 N N . ARG A 1 142 ? 36.205 -18.056 -22.565 1.00 61.53 142 ARG A N 1
ATOM 1108 C CA . ARG A 1 142 ? 37.171 -19.175 -22.492 1.00 61.53 142 ARG A CA 1
ATOM 1109 C C . ARG A 1 142 ? 38.329 -19.026 -23.486 1.00 61.53 142 ARG A C 1
ATOM 1111 O O . ARG A 1 142 ? 39.459 -19.356 -23.133 1.00 61.53 142 ARG A O 1
ATOM 1118 N N . LEU A 1 143 ? 38.071 -18.514 -24.689 1.00 57.66 143 LEU A N 1
ATOM 1119 C CA . LEU A 1 143 ? 39.109 -18.220 -25.686 1.00 57.66 143 LEU A CA 1
ATOM 1120 C C . LEU A 1 143 ? 39.983 -17.022 -25.277 1.00 57.66 143 LEU A C 1
ATOM 1122 O O . LEU A 1 143 ? 41.198 -17.055 -25.456 1.00 57.66 143 LEU A O 1
ATOM 1126 N N . LEU A 1 144 ? 39.395 -15.996 -24.662 1.00 56.25 144 LEU A N 1
ATOM 1127 C CA . LEU A 1 144 ? 40.114 -14.820 -24.156 1.00 56.25 144 LEU A CA 1
ATOM 1128 C C . LEU A 1 144 ? 40.969 -15.134 -22.914 1.00 56.25 144 LEU A C 1
ATOM 1130 O O . LEU A 1 144 ? 42.075 -14.610 -22.787 1.00 56.25 144 LEU A O 1
ATOM 1134 N N . PHE A 1 145 ? 40.526 -16.051 -22.044 1.00 57.06 145 PHE A N 1
ATOM 1135 C CA . PHE A 1 145 ? 41.332 -16.576 -20.933 1.00 57.06 145 PHE A CA 1
ATOM 1136 C C . PHE A 1 145 ? 42.556 -17.363 -21.418 1.00 57.06 145 PHE A C 1
ATOM 1138 O O . PHE A 1 145 ? 43.609 -17.281 -20.789 1.00 57.06 145 PHE A O 1
ATOM 1145 N N . ALA A 1 146 ? 42.458 -18.067 -22.551 1.00 59.47 146 ALA A N 1
ATOM 1146 C CA . ALA A 1 146 ? 43.611 -18.716 -23.180 1.00 59.47 146 ALA A CA 1
ATOM 1147 C C . ALA A 1 146 ? 44.635 -17.703 -23.740 1.00 59.47 146 ALA A C 1
ATOM 1149 O O . ALA A 1 146 ? 45.809 -18.035 -23.877 1.00 59.47 146 ALA A O 1
ATOM 1150 N N . HIS A 1 147 ? 44.205 -16.465 -24.014 1.00 57.59 147 HIS A N 1
ATOM 1151 C CA . HIS A 1 147 ? 45.026 -15.375 -24.553 1.00 57.59 147 HIS A CA 1
ATOM 1152 C C . HIS A 1 147 ? 45.436 -14.305 -23.517 1.00 57.59 147 HIS A C 1
ATOM 1154 O O . HIS A 1 147 ? 46.053 -13.307 -23.888 1.00 57.59 147 HIS A O 1
ATOM 1160 N N . GLY A 1 148 ? 45.124 -14.488 -22.226 1.00 56.22 148 GLY A N 1
ATOM 1161 C CA . GLY A 1 148 ? 45.639 -13.650 -21.132 1.00 56.22 148 GLY A CA 1
ATOM 1162 C C . GLY A 1 148 ? 45.218 -12.171 -21.150 1.00 56.22 148 GLY A C 1
ATOM 1163 O O . GLY A 1 148 ? 45.974 -11.325 -20.677 1.00 56.22 148 GLY A O 1
ATOM 1164 N N . THR A 1 149 ? 44.041 -11.829 -21.686 1.00 56.91 149 THR A N 1
ATOM 1165 C CA . THR A 1 149 ? 43.540 -10.436 -21.777 1.00 56.91 149 THR A CA 1
ATOM 1166 C C . THR A 1 149 ? 42.353 -10.163 -20.832 1.00 56.91 149 THR A C 1
ATOM 1168 O O . THR A 1 149 ? 41.567 -11.055 -20.524 1.00 56.91 149 THR A O 1
ATOM 1171 N N . SER A 1 150 ? 42.256 -8.937 -20.293 1.00 48.94 150 SER A N 1
ATOM 1172 C CA . SER A 1 150 ? 41.433 -8.575 -19.120 1.00 48.94 150 SER A CA 1
ATOM 1173 C C . SER A 1 150 ? 39.926 -8.348 -19.392 1.00 48.94 150 SER A C 1
ATOM 1175 O O . SER A 1 150 ? 39.517 -7.813 -20.417 1.00 48.94 150 SER A O 1
ATOM 1177 N N . LEU A 1 151 ? 39.094 -8.721 -18.404 1.00 48.69 151 LEU A N 1
ATOM 1178 C CA . LEU A 1 151 ? 37.622 -8.911 -18.433 1.00 48.69 151 LEU A CA 1
ATOM 1179 C C . LEU A 1 151 ? 36.730 -7.645 -18.495 1.00 48.69 151 LEU A C 1
ATOM 1181 O O . LEU A 1 151 ? 35.523 -7.733 -18.262 1.00 48.69 151 LEU A O 1
ATOM 1185 N N . GLN A 1 152 ? 37.262 -6.457 -18.781 1.00 44.12 152 GLN A N 1
ATOM 1186 C CA . GLN A 1 152 ? 36.488 -5.212 -18.622 1.00 44.12 152 GLN A CA 1
ATOM 1187 C C . GLN A 1 152 ? 35.274 -4.965 -19.556 1.00 44.12 152 GLN A C 1
ATOM 1189 O O . GLN A 1 152 ? 34.417 -4.177 -19.155 1.00 44.12 152 GLN A O 1
ATOM 1194 N N . PRO A 1 153 ? 35.088 -5.606 -20.730 1.00 43.25 153 PRO A N 1
ATOM 1195 C CA . PRO A 1 153 ? 33.927 -5.305 -21.575 1.00 43.25 153 PRO A CA 1
ATOM 1196 C C . PRO A 1 153 ? 32.612 -6.002 -21.167 1.00 43.25 153 PRO A C 1
ATOM 1198 O O . PRO A 1 153 ? 31.563 -5.665 -21.707 1.00 43.25 153 PRO A O 1
ATOM 1201 N N . ILE A 1 154 ? 32.622 -6.945 -20.213 1.00 48.72 154 ILE A N 1
ATOM 1202 C CA . ILE A 1 154 ? 31.477 -7.845 -19.943 1.00 48.72 154 ILE A CA 1
ATOM 1203 C C . ILE A 1 154 ? 30.329 -7.172 -19.155 1.00 48.72 154 ILE A C 1
ATOM 1205 O O . ILE A 1 154 ? 29.209 -7.678 -19.154 1.00 48.72 154 ILE A O 1
ATOM 1209 N N . LEU A 1 155 ? 30.550 -6.014 -18.517 1.00 47.09 155 LEU A N 1
ATOM 1210 C CA . LEU A 1 155 ? 29.506 -5.346 -17.717 1.00 47.09 155 LEU A CA 1
ATOM 1211 C C . LEU A 1 155 ? 28.607 -4.371 -18.502 1.00 47.09 155 LEU A C 1
ATOM 1213 O O . LEU A 1 155 ? 27.698 -3.785 -17.914 1.00 47.09 155 LEU A O 1
ATOM 1217 N N . GLN A 1 156 ? 28.839 -4.166 -19.802 1.00 40.72 156 GLN A N 1
ATOM 1218 C CA . GLN A 1 156 ? 27.962 -3.336 -20.633 1.00 40.72 156 GLN A CA 1
ATOM 1219 C C . GLN A 1 156 ? 27.059 -4.228 -21.494 1.00 40.72 156 GLN A C 1
ATOM 1221 O O . GLN A 1 156 ? 27.579 -5.080 -22.218 1.00 40.72 156 GLN A O 1
ATOM 1226 N N . PRO A 1 157 ? 25.719 -4.053 -21.465 1.00 39.75 157 PRO A N 1
ATOM 1227 C CA . PRO A 1 157 ? 24.865 -4.717 -22.441 1.00 39.75 157 PRO A CA 1
ATOM 1228 C C . PRO A 1 157 ? 25.324 -4.316 -23.853 1.00 39.75 157 PRO A C 1
ATOM 1230 O O . PRO A 1 157 ? 25.705 -3.156 -24.055 1.00 39.75 157 PRO A O 1
ATOM 1233 N N . PRO A 1 158 ? 25.326 -5.249 -24.823 1.00 41.78 158 PRO A N 1
ATOM 1234 C CA . PRO A 1 158 ? 25.944 -5.030 -26.121 1.00 41.78 158 PRO A CA 1
ATOM 1235 C C . PRO A 1 158 ? 25.349 -3.793 -26.795 1.00 41.78 158 PRO A C 1
ATOM 1237 O O . PRO A 1 158 ? 24.149 -3.707 -27.068 1.00 41.78 158 PRO A O 1
ATOM 1240 N N . ARG A 1 159 ? 26.219 -2.812 -27.050 1.00 49.53 159 ARG A N 1
ATOM 1241 C CA . ARG A 1 159 ? 25.904 -1.598 -27.798 1.00 49.53 159 ARG A CA 1
ATOM 1242 C C . ARG A 1 159 ? 25.652 -2.010 -29.252 1.00 49.53 159 ARG A C 1
ATOM 1244 O O . ARG A 1 159 ? 26.592 -2.192 -30.012 1.00 49.53 159 ARG A O 1
ATOM 1251 N N . THR A 1 160 ? 24.376 -2.200 -29.592 1.00 45.62 160 THR A N 1
ATOM 1252 C CA . THR A 1 160 ? 23.815 -2.210 -30.957 1.00 45.62 160 THR A CA 1
ATOM 1253 C C . THR A 1 160 ? 24.579 -3.041 -31.999 1.00 45.62 160 THR A C 1
ATOM 1255 O O . THR A 1 160 ? 25.471 -2.530 -32.673 1.00 45.62 160 THR A O 1
ATOM 1258 N N . LEU A 1 161 ? 24.148 -4.286 -32.237 1.00 37.97 161 LEU A N 1
ATOM 1259 C CA . LEU A 1 161 ? 24.488 -4.994 -33.473 1.00 37.97 161 LEU A CA 1
ATOM 1260 C C . LEU A 1 161 ? 23.441 -4.643 -34.543 1.00 37.97 161 LEU A C 1
ATOM 1262 O O . LEU A 1 161 ? 22.280 -5.034 -34.435 1.00 37.97 161 LEU A O 1
ATOM 1266 N N . GLY A 1 162 ? 23.848 -3.875 -35.557 1.00 40.59 162 GLY A N 1
ATOM 1267 C CA . GLY A 1 162 ? 23.041 -3.485 -36.717 1.00 40.59 162 GLY A CA 1
ATOM 1268 C C . GLY A 1 162 ? 22.676 -4.661 -37.624 1.00 40.59 162 GLY A C 1
ATOM 1269 O O . GLY A 1 162 ? 23.142 -4.752 -38.754 1.00 40.59 162 GLY A O 1
ATOM 1270 N N . THR A 1 163 ? 21.817 -5.553 -37.141 1.00 35.38 163 THR A N 1
ATOM 1271 C CA . THR A 1 163 ? 21.164 -6.587 -37.949 1.00 35.38 163 THR A CA 1
ATOM 1272 C C . THR A 1 163 ? 19.655 -6.420 -37.805 1.00 35.38 163 THR A C 1
ATOM 1274 O O . THR A 1 163 ? 19.176 -6.246 -36.681 1.00 35.38 163 THR A O 1
ATOM 1277 N N . PRO A 1 164 ? 18.875 -6.439 -38.900 1.00 38.78 164 PRO A N 1
ATOM 1278 C CA . PRO A 1 164 ? 17.429 -6.370 -38.810 1.00 38.78 164 PRO A CA 1
ATOM 1279 C C . PRO A 1 164 ? 16.925 -7.755 -38.398 1.00 38.78 164 PRO A C 1
ATOM 1281 O O . PRO A 1 164 ? 16.422 -8.524 -39.214 1.00 38.78 164 PRO A O 1
ATOM 1284 N N . VAL A 1 165 ? 17.081 -8.105 -37.122 1.00 43.56 165 VAL A N 1
ATOM 1285 C CA . VAL A 1 165 ? 16.310 -9.200 -36.541 1.00 43.56 165 VAL A CA 1
ATOM 1286 C C . VAL A 1 165 ? 14.889 -8.674 -36.453 1.00 43.56 165 VAL A C 1
ATOM 1288 O O . VAL A 1 165 ? 14.571 -7.794 -35.654 1.00 43.56 165 VAL A O 1
ATOM 1291 N N . ARG A 1 166 ? 14.059 -9.147 -37.381 1.00 35.25 166 ARG A N 1
ATOM 1292 C CA . ARG A 1 166 ? 12.638 -8.837 -37.487 1.00 35.25 166 ARG A CA 1
ATOM 1293 C C . ARG A 1 166 ? 11.962 -9.304 -36.200 1.00 35.25 166 ARG A C 1
ATOM 1295 O O . ARG A 1 166 ? 11.505 -10.440 -36.109 1.00 35.25 166 ARG A O 1
ATOM 1302 N N . HIS A 1 167 ? 11.944 -8.435 -35.193 1.00 38.28 167 HIS A N 1
ATOM 1303 C CA . HIS A 1 167 ? 11.161 -8.633 -33.991 1.00 38.28 167 HIS A CA 1
ATOM 1304 C C . HIS A 1 167 ? 9.721 -8.893 -34.423 1.00 38.28 167 HIS A C 1
ATOM 1306 O O . HIS A 1 167 ? 9.063 -8.020 -34.989 1.00 38.28 167 HIS A O 1
ATOM 1312 N N . ARG A 1 168 ? 9.219 -10.089 -34.132 1.00 34.69 168 ARG A N 1
ATOM 1313 C CA . ARG A 1 168 ? 7.786 -10.359 -34.137 1.00 34.69 168 ARG A CA 1
ATOM 1314 C C . ARG A 1 168 ? 7.187 -9.694 -32.891 1.00 34.69 168 ARG A C 1
ATOM 1316 O O . ARG A 1 168 ? 6.794 -10.369 -31.94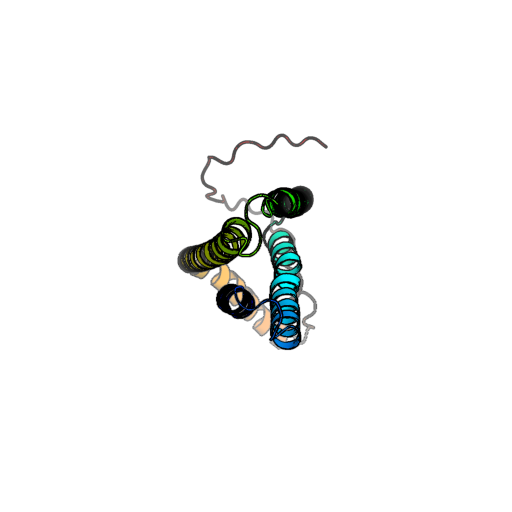8 1.00 34.69 168 ARG A O 1
ATOM 1323 N N . TYR A 1 169 ? 7.177 -8.361 -32.862 1.00 34.72 169 TYR A N 1
ATOM 1324 C CA . TYR A 1 169 ? 6.209 -7.637 -32.046 1.00 34.72 169 TYR A CA 1
ATOM 1325 C C . TYR A 1 169 ? 4.823 -7.938 -32.636 1.00 34.72 169 TYR A C 1
ATOM 1327 O O . TYR A 1 169 ? 4.705 -7.999 -33.863 1.00 34.72 169 TYR A O 1
ATOM 1335 N N . PRO A 1 170 ? 3.772 -8.155 -31.827 1.00 32.31 170 PRO A N 1
ATOM 1336 C CA . PRO A 1 170 ? 2.415 -8.112 -32.356 1.00 32.31 170 PRO A CA 1
ATOM 1337 C C . PRO A 1 170 ? 2.228 -6.756 -33.054 1.00 32.31 170 PRO A C 1
ATOM 1339 O O . PRO A 1 170 ? 2.497 -5.716 -32.455 1.00 32.31 170 PRO A O 1
ATOM 1342 N N . GLU A 1 171 ? 1.819 -6.782 -34.324 1.00 41.19 171 GLU A N 1
ATOM 1343 C CA . GLU A 1 171 ? 1.715 -5.652 -35.273 1.00 41.19 171 GLU A CA 1
ATOM 1344 C C . GLU A 1 171 ? 0.742 -4.526 -34.853 1.00 41.19 171 GLU A C 1
ATOM 1346 O O . GLU A 1 171 ? 0.399 -3.656 -35.643 1.00 41.19 171 GLU A O 1
ATOM 1351 N N . THR A 1 172 ? 0.296 -4.501 -33.599 1.00 40.00 172 THR A N 1
ATOM 1352 C CA . THR A 1 172 ? -0.757 -3.613 -33.100 1.00 40.00 172 THR A CA 1
ATOM 1353 C C . THR A 1 172 ? -0.319 -2.841 -31.856 1.00 40.00 172 THR A C 1
ATOM 1355 O O . THR A 1 172 ? -1.038 -2.800 -30.856 1.00 40.00 172 THR A O 1
ATOM 1358 N N . LEU A 1 173 ? 0.867 -2.234 -31.881 1.00 44.16 173 LEU A N 1
ATOM 1359 C CA . LEU A 1 173 ? 1.178 -1.149 -30.949 1.00 44.16 173 LEU A CA 1
ATOM 1360 C C . LEU A 1 173 ? 0.627 0.156 -31.546 1.00 44.16 173 LEU A C 1
ATOM 1362 O O . LEU A 1 173 ? 1.029 0.503 -32.654 1.00 44.16 173 LEU A O 1
ATOM 1366 N N . PRO A 1 174 ? -0.290 0.868 -30.858 1.00 41.25 174 PRO A N 1
ATOM 1367 C CA . PRO A 1 174 ? -0.765 2.169 -31.310 1.00 41.25 174 PRO A CA 1
ATOM 1368 C C . PRO A 1 174 ? 0.423 3.106 -31.512 1.00 41.25 174 PRO A C 1
ATOM 1370 O O . PRO A 1 174 ? 1.254 3.260 -30.611 1.00 41.25 174 PRO A O 1
ATOM 1373 N N . ASP A 1 175 ? 0.493 3.683 -32.707 1.00 38.81 175 ASP A N 1
ATOM 1374 C CA . ASP A 1 175 ? 1.538 4.602 -33.136 1.00 38.81 175 ASP A CA 1
ATOM 1375 C C . ASP A 1 175 ? 1.571 5.794 -32.169 1.00 38.81 175 ASP A C 1
ATOM 1377 O O . ASP A 1 175 ? 0.620 6.573 -32.079 1.00 38.81 175 ASP A O 1
ATOM 1381 N N . TYR A 1 176 ? 2.616 5.879 -31.345 1.00 39.59 176 TYR A N 1
ATOM 1382 C CA . TYR A 1 176 ? 2.765 6.975 -30.392 1.00 39.59 176 TYR A CA 1
ATOM 1383 C C . TYR A 1 176 ? 3.385 8.152 -31.151 1.00 39.59 176 TY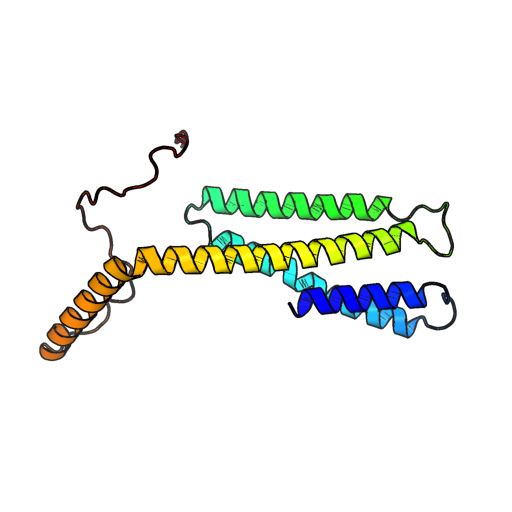R A C 1
ATOM 1385 O O . TYR A 1 176 ? 4.526 8.024 -31.608 1.00 39.59 176 TYR A O 1
ATOM 1393 N N . PRO A 1 177 ? 2.696 9.298 -31.287 1.00 33.12 177 PRO A N 1
ATOM 1394 C CA . PRO A 1 177 ? 3.264 10.438 -31.984 1.00 33.12 177 PRO A CA 1
ATOM 1395 C C . PRO A 1 177 ? 4.484 10.941 -31.205 1.00 33.12 177 PRO A C 1
ATOM 1397 O O . PRO A 1 177 ? 4.379 11.348 -30.047 1.00 33.12 177 PRO A O 1
ATOM 1400 N N . ARG A 1 178 ? 5.665 10.872 -31.833 1.00 45.09 178 ARG A N 1
ATOM 1401 C CA . ARG A 1 178 ? 6.885 11.501 -31.319 1.00 45.09 178 ARG A CA 1
ATOM 1402 C C . ARG A 1 178 ? 6.724 13.015 -31.417 1.00 45.09 178 ARG A C 1
ATOM 1404 O O . ARG A 1 178 ? 7.007 13.596 -32.462 1.00 45.09 178 ARG A O 1
ATOM 1411 N N . HIS A 1 179 ? 6.291 13.643 -30.335 1.00 31.58 179 HIS A N 1
ATOM 1412 C CA . HIS A 1 179 ? 6.444 15.079 -30.153 1.00 31.58 179 HIS A CA 1
ATOM 1413 C C . HIS A 1 179 ? 7.682 15.317 -29.285 1.00 31.58 179 HIS A C 1
ATOM 1415 O O . HIS A 1 179 ? 7.766 14.792 -28.177 1.00 31.58 179 HIS A O 1
ATOM 1421 N N . TYR A 1 180 ? 8.656 16.007 -29.882 1.00 43.72 180 TYR A N 1
ATOM 1422 C CA . TYR A 1 180 ? 9.872 16.522 -29.250 1.00 43.72 180 TYR A CA 1
ATOM 1423 C C . TYR A 1 180 ? 9.549 17.742 -28.386 1.00 43.72 180 TYR A C 1
ATOM 1425 O O . TYR A 1 180 ? 8.592 18.466 -28.753 1.00 43.72 180 TYR A O 1
#

InterPro domains:
  IPR036259 MFS transporter superfamily [SSF103473] (6-112)

Sequence (180 aa):
MLFQSIVIVSMAVLLQFAPHIATDILTRYAMFVLACLGVYPIVPGCNAWTVNILAVAEKRSMGVAFMVTVGNMGGFIGSWIFLKKVAPRYPAGFGTSLAFAAAGFVAKLLFEYLYWRHSKMWEECLIPEYWLVAYRALAESRLLFAHGTSLQPILQPPRTLGTPVRHRYPETLPDYPRHY

Organism: NCBI:txid1851006